Protein AF-A0A1L9UNS1-F1 (afdb_monomer_lite)

Secondary structure (DSSP, 8-state):
--HHHHHHHH-PPPS---S--PEEE--------SS-EEEE-S---TTEEEHHHHHHHHHHHHHHHT-B--S-HHHHHHHHHTTTTTGGGS-BTTTT-S---EEEEEEETTTEEEEEEEEEETTEEEEEEPPPEE-SSTTTS-HHHHHHHHHPPPTT-

Sequence (157 aa):
MDPAELEEALGRPSTNSFPGRITISRGNQAAVDNPFHLIDVTTARENSILYSEISALVEAMRGRANQREVDSRVEREKLYEDGGRGKEMYPYLFSDEEYFPVLVVSCVMPQHARLFTACMSQWKLVIRQSKLYSFEWRDEAPVDLFTRLFLSRPLGL

Structure (mmCIF, N/CA/C/O backbone):
data_AF-A0A1L9UNS1-F1
#
_entry.id   AF-A0A1L9UNS1-F1
#
loop_
_atom_site.group_PDB
_atom_site.id
_atom_site.type_symbol
_atom_site.label_atom_id
_atom_site.label_alt_id
_atom_site.label_comp_id
_atom_site.label_asym_id
_atom_site.label_entity_id
_atom_site.label_seq_id
_atom_site.pdbx_PDB_ins_code
_atom_site.Cartn_x
_atom_site.Cartn_y
_atom_site.Cartn_z
_atom_site.occupancy
_atom_site.B_iso_or_equiv
_atom_site.auth_seq_id
_atom_site.auth_comp_id
_atom_site.auth_asym_id
_atom_site.auth_atom_id
_atom_site.pdbx_PDB_model_num
ATOM 1 N N . MET A 1 1 ? -28.319 15.783 -16.756 1.00 46.91 1 MET A N 1
ATOM 2 C CA . MET A 1 1 ? -28.589 14.352 -16.560 1.00 46.91 1 MET A CA 1
ATOM 3 C C . MET A 1 1 ? -29.554 14.262 -15.403 1.00 46.91 1 MET A C 1
ATOM 5 O O . MET A 1 1 ? -29.241 14.781 -14.334 1.00 46.91 1 MET A O 1
ATOM 9 N N . ASP A 1 2 ? -30.758 13.786 -15.685 1.00 42.72 2 ASP A N 1
ATOM 10 C CA . ASP A 1 2 ? -31.864 13.734 -14.730 1.00 42.72 2 ASP A CA 1
ATOM 11 C C . ASP A 1 2 ? -31.576 12.641 -13.676 1.00 42.72 2 ASP A C 1
ATOM 13 O O . ASP A 1 2 ? -31.119 11.557 -14.049 1.00 42.72 2 ASP A O 1
ATOM 17 N N . PRO A 1 3 ? -31.798 12.881 -12.369 1.00 42.06 3 PRO A N 1
ATOM 18 C CA . PRO A 1 3 ? -31.710 11.846 -11.336 1.00 42.06 3 PRO A CA 1
ATOM 19 C C . PRO A 1 3 ? -32.480 10.554 -11.664 1.00 42.06 3 PRO A C 1
ATOM 21 O O . PRO A 1 3 ? -32.067 9.483 -11.223 1.00 42.06 3 PRO A O 1
ATOM 24 N N . ALA A 1 4 ? -33.554 10.637 -12.456 1.00 44.44 4 ALA A N 1
ATOM 25 C CA . ALA A 1 4 ? -34.330 9.481 -12.899 1.00 44.44 4 ALA A CA 1
ATOM 26 C C . ALA A 1 4 ? -33.599 8.618 -13.949 1.00 44.44 4 ALA A C 1
ATOM 28 O O . ALA A 1 4 ? -33.694 7.393 -13.906 1.00 44.44 4 ALA A O 1
ATOM 29 N N . GLU A 1 5 ? -32.804 9.226 -14.836 1.00 41.19 5 GLU A N 1
ATOM 30 C CA . GLU A 1 5 ? -31.998 8.500 -15.835 1.00 41.19 5 GLU A CA 1
ATOM 31 C C . GLU A 1 5 ? -30.836 7.733 -15.179 1.00 41.19 5 GLU A C 1
ATOM 33 O O . GLU A 1 5 ? -30.372 6.715 -15.695 1.00 41.19 5 GLU A O 1
ATOM 38 N N . LEU A 1 6 ? -30.378 8.198 -14.009 1.00 39.31 6 LEU A N 1
ATOM 39 C CA . LEU A 1 6 ? -29.318 7.547 -13.239 1.00 39.31 6 LEU A CA 1
ATOM 40 C C . LEU A 1 6 ? -29.800 6.251 -12.562 1.00 39.31 6 LEU A C 1
ATOM 42 O O . LEU A 1 6 ? -29.022 5.308 -12.431 1.00 39.31 6 LEU A O 1
ATOM 46 N N . GLU A 1 7 ? -31.072 6.185 -12.156 1.00 41.12 7 GLU A N 1
ATOM 47 C CA . GLU A 1 7 ? -31.671 4.978 -11.567 1.00 41.12 7 GLU A CA 1
ATOM 48 C C . GLU A 1 7 ? -31.965 3.895 -12.615 1.00 41.12 7 GLU A C 1
ATOM 50 O O . GLU A 1 7 ? -31.830 2.704 -12.326 1.00 41.12 7 GLU A O 1
ATOM 55 N N . GLU A 1 8 ? -32.304 4.283 -13.847 1.00 38.50 8 GLU A N 1
ATOM 56 C CA . GLU A 1 8 ? -32.560 3.341 -14.942 1.00 38.50 8 GLU A CA 1
ATOM 57 C C . GLU A 1 8 ? -31.267 2.680 -15.449 1.00 38.50 8 GLU A C 1
ATOM 59 O O . GLU A 1 8 ? -31.240 1.471 -15.689 1.00 38.50 8 GLU A O 1
ATOM 64 N N . ALA A 1 9 ? -30.160 3.432 -15.497 1.00 40.66 9 ALA A N 1
ATOM 65 C CA . ALA A 1 9 ? -28.839 2.904 -15.845 1.00 40.66 9 ALA A CA 1
ATOM 66 C C . ALA A 1 9 ? -28.278 1.917 -14.803 1.00 40.66 9 ALA A C 1
ATOM 68 O O . ALA A 1 9 ? -27.393 1.118 -15.120 1.00 40.66 9 ALA A O 1
ATOM 69 N N . LEU A 1 10 ? -28.774 1.967 -13.561 1.00 38.88 10 LEU A N 1
ATOM 70 C CA . LEU A 1 10 ? -28.231 1.191 -12.449 1.00 38.88 10 LEU A CA 1
ATOM 71 C C . LEU A 1 10 ? -28.904 -0.161 -12.216 1.00 38.88 10 LEU A C 1
ATOM 73 O O . LEU A 1 10 ? -28.322 -0.949 -11.479 1.00 38.88 10 LEU A O 1
ATOM 77 N N . GLY A 1 11 ? -30.028 -0.469 -12.878 1.00 34.72 11 GLY A N 1
ATOM 78 C CA . GLY A 1 11 ? -30.657 -1.796 -12.878 1.00 34.72 11 GLY A CA 1
ATOM 79 C C . GLY A 1 11 ? -31.098 -2.296 -11.490 1.00 34.72 11 GLY A C 1
ATOM 80 O O . GLY A 1 11 ? -30.345 -2.325 -10.520 1.00 34.72 11 GLY A O 1
ATOM 81 N N . ARG A 1 12 ? -32.347 -2.750 -11.349 1.00 35.56 12 ARG A N 1
ATOM 82 C CA . ARG A 1 12 ? -32.813 -3.280 -10.053 1.00 35.56 12 ARG A CA 1
ATOM 83 C C . ARG A 1 12 ? -31.940 -4.464 -9.598 1.00 35.56 12 ARG A C 1
ATOM 85 O O . ARG A 1 12 ? -31.750 -5.399 -10.379 1.00 35.56 12 ARG A O 1
ATOM 92 N N . PRO A 1 13 ? -31.442 -4.472 -8.347 1.00 33.16 13 PRO A N 1
ATOM 93 C CA . PRO A 1 13 ? -30.549 -5.521 -7.883 1.00 33.16 13 PRO A CA 1
ATOM 94 C C . PRO A 1 13 ? -31.298 -6.853 -7.774 1.00 33.16 13 PRO A C 1
ATOM 96 O O . PRO A 1 13 ? -32.285 -6.979 -7.048 1.00 33.16 13 PRO A O 1
ATOM 99 N N . SER A 1 14 ? -30.805 -7.858 -8.498 1.00 31.17 14 SER A N 1
ATOM 100 C CA . SER A 1 14 ? -31.226 -9.249 -8.353 1.00 31.17 14 SER A CA 1
ATOM 101 C C . SER A 1 14 ? -30.891 -9.747 -6.948 1.00 31.17 14 SER A C 1
ATOM 103 O O . SER A 1 14 ? -29.761 -9.587 -6.482 1.00 31.17 14 SER A O 1
ATOM 105 N N . THR A 1 15 ? -31.858 -10.386 -6.296 1.00 32.09 15 THR A N 1
ATOM 106 C CA . THR A 1 15 ? -31.725 -11.026 -4.986 1.00 32.09 15 THR A CA 1
ATOM 107 C C . THR A 1 15 ? -30.773 -12.217 -5.065 1.00 32.09 15 THR A C 1
ATOM 109 O O . THR A 1 15 ? -31.201 -13.351 -5.234 1.00 32.09 15 THR A O 1
ATOM 112 N N . ASN A 1 16 ? -29.476 -11.961 -4.945 1.00 28.08 16 ASN A N 1
ATOM 113 C CA . ASN A 1 16 ? -28.500 -12.951 -4.517 1.00 28.08 16 ASN A CA 1
ATOM 114 C C . ASN A 1 16 ? -27.599 -12.275 -3.487 1.00 28.08 16 ASN A C 1
ATOM 116 O O . ASN A 1 16 ? -27.024 -11.217 -3.734 1.00 28.08 16 ASN A O 1
ATOM 120 N N . SER A 1 17 ? -27.567 -12.856 -2.292 1.00 34.34 17 SER A N 1
ATOM 121 C CA . SER A 1 17 ? -26.911 -12.322 -1.105 1.00 34.34 17 SER A CA 1
ATOM 122 C C . SER A 1 17 ? -25.400 -12.181 -1.313 1.00 34.34 17 SER A C 1
ATOM 124 O O . SER A 1 17 ? -24.655 -13.151 -1.185 1.00 34.34 17 SER A O 1
ATOM 126 N N . PHE A 1 18 ? -24.943 -10.963 -1.588 1.00 33.19 18 PHE A N 1
ATOM 127 C CA . PHE A 1 18 ? -23.554 -10.556 -1.390 1.00 33.19 18 PHE A CA 1
ATOM 128 C C . PHE A 1 18 ? -23.473 -9.766 -0.077 1.00 33.19 18 PHE A C 1
ATOM 130 O O . PHE A 1 18 ? -24.337 -8.917 0.167 1.00 33.19 18 PHE A O 1
ATOM 137 N N . PRO A 1 19 ? -22.499 -10.033 0.808 1.00 36.47 19 PRO A N 1
ATOM 138 C CA . PRO A 1 19 ? -22.432 -9.331 2.075 1.00 36.47 19 PRO A CA 1
ATOM 139 C C . PRO A 1 19 ? -21.916 -7.906 1.844 1.00 36.47 19 PRO A C 1
ATOM 141 O O . PRO A 1 19 ? -20.838 -7.710 1.294 1.00 36.47 19 PRO A O 1
ATOM 144 N N . GLY A 1 20 ? -22.687 -6.925 2.316 1.00 33.88 20 GLY A N 1
ATOM 145 C CA . GLY A 1 20 ? -22.218 -5.569 2.606 1.00 33.88 20 GLY A CA 1
ATOM 146 C C . GLY A 1 20 ? -22.331 -4.561 1.461 1.00 33.88 20 GLY A C 1
ATOM 147 O O . GLY A 1 20 ? -21.555 -4.564 0.511 1.00 33.88 20 GLY A O 1
ATOM 148 N N . ARG A 1 21 ? -23.251 -3.602 1.606 1.00 38.16 21 ARG A N 1
ATOM 149 C CA . ARG A 1 21 ? -23.219 -2.335 0.863 1.00 38.16 21 ARG A CA 1
ATOM 150 C C . ARG A 1 21 ? -22.028 -1.518 1.377 1.00 38.16 21 ARG A C 1
ATOM 152 O O . ARG A 1 21 ? -22.086 -0.992 2.485 1.00 38.16 21 ARG A O 1
ATOM 159 N N . ILE A 1 22 ? -20.954 -1.429 0.595 1.00 44.03 22 ILE A N 1
ATOM 160 C CA . ILE A 1 22 ? -19.768 -0.640 0.951 1.00 44.03 22 ILE A CA 1
ATOM 161 C C . ILE A 1 22 ? -20.096 0.851 0.804 1.00 44.03 22 ILE A C 1
ATOM 163 O O . ILE A 1 22 ? -20.583 1.289 -0.237 1.00 44.03 22 ILE A O 1
ATOM 167 N N . THR A 1 23 ? -19.832 1.633 1.850 1.00 40.88 23 THR A N 1
ATOM 168 C CA . THR A 1 23 ? -19.989 3.097 1.835 1.00 40.88 23 THR A CA 1
ATOM 169 C C . THR A 1 23 ? -18.627 3.758 1.641 1.00 40.88 23 THR A C 1
ATOM 171 O O . THR A 1 23 ? -17.698 3.419 2.373 1.00 40.88 23 THR A O 1
ATOM 174 N N . ILE A 1 24 ? -18.525 4.694 0.687 1.00 50.81 24 ILE A N 1
ATOM 175 C CA . ILE A 1 24 ? -17.318 5.496 0.432 1.00 50.81 24 ILE A CA 1
ATOM 176 C C . ILE A 1 24 ? -17.446 6.845 1.147 1.00 50.81 24 ILE A C 1
ATOM 178 O O . ILE A 1 24 ? -18.388 7.592 0.885 1.00 50.81 24 ILE A O 1
ATOM 182 N N . SER A 1 25 ? -16.510 7.176 2.038 1.00 48.56 25 SER A N 1
ATOM 183 C CA . SER A 1 25 ? -16.480 8.456 2.767 1.00 48.56 25 SER A CA 1
ATOM 184 C C . SER A 1 25 ? -15.333 9.353 2.297 1.00 48.56 25 SER A C 1
ATOM 186 O O . SER A 1 25 ? -14.233 8.885 2.044 1.00 48.56 25 SER A O 1
ATOM 188 N N . ARG A 1 26 ? -15.558 10.664 2.174 1.00 39.56 26 ARG A N 1
ATOM 189 C CA . ARG A 1 26 ? -14.533 11.618 1.713 1.00 39.56 26 ARG A CA 1
ATOM 190 C C . ARG A 1 26 ? -13.502 11.878 2.827 1.00 39.56 26 ARG A C 1
ATOM 192 O O . ARG A 1 26 ? -13.903 12.278 3.914 1.00 39.56 26 ARG A O 1
ATOM 199 N N . GLY A 1 27 ? -12.213 11.673 2.546 1.00 47.97 27 GLY A N 1
ATOM 200 C CA . GLY A 1 27 ? -11.084 11.949 3.451 1.00 47.97 27 GLY A CA 1
ATOM 201 C C . GLY A 1 27 ? -10.033 12.849 2.787 1.00 47.97 27 GLY A C 1
ATOM 202 O O . GLY A 1 27 ? -10.042 12.997 1.563 1.00 47.97 27 GLY A O 1
ATOM 203 N N . ASN A 1 28 ? -9.156 13.469 3.582 1.00 42.59 28 ASN A N 1
ATOM 204 C CA . ASN A 1 28 ? -8.051 14.299 3.084 1.00 42.59 28 ASN A CA 1
ATOM 205 C C . ASN A 1 28 ? -6.875 13.416 2.625 1.00 42.59 28 ASN A C 1
ATOM 207 O O . ASN A 1 28 ? -6.542 12.430 3.274 1.00 42.59 28 ASN A O 1
ATOM 211 N N . GLN A 1 29 ? -6.257 13.767 1.494 1.00 39.78 29 GLN A N 1
ATOM 212 C CA . GLN A 1 29 ? -5.194 12.985 0.850 1.00 39.78 29 GLN A CA 1
ATOM 213 C C . GLN A 1 29 ? -3.920 12.944 1.720 1.00 39.78 29 GLN A C 1
ATOM 215 O O . GLN A 1 29 ? -3.455 13.992 2.167 1.00 39.78 29 GLN A O 1
ATOM 220 N N . ALA A 1 30 ? -3.331 11.761 1.915 1.00 42.34 30 ALA A N 1
ATOM 221 C CA . ALA A 1 30 ? -2.050 11.577 2.601 1.00 42.34 30 ALA A CA 1
ATOM 222 C C . ALA A 1 30 ? -0.984 10.973 1.671 1.00 42.34 30 ALA A C 1
ATOM 224 O O . ALA A 1 30 ? -1.317 10.345 0.665 1.00 42.34 30 ALA A O 1
ATOM 225 N N . ALA A 1 31 ? 0.288 11.208 2.007 1.00 35.03 31 ALA A N 1
ATOM 226 C CA . ALA A 1 31 ? 1.463 10.787 1.243 1.00 35.03 31 ALA A CA 1
ATOM 227 C C . ALA A 1 31 ? 1.663 9.258 1.258 1.00 35.03 31 ALA A C 1
ATOM 229 O O . ALA A 1 31 ? 1.346 8.601 2.249 1.00 35.03 31 ALA A O 1
ATOM 230 N N . VAL A 1 32 ? 2.191 8.711 0.157 1.00 40.94 32 VAL A N 1
ATOM 231 C CA . VAL A 1 32 ? 2.309 7.270 -0.120 1.00 40.94 32 VAL A CA 1
ATOM 232 C C . VAL A 1 32 ? 3.749 6.958 -0.537 1.00 40.94 32 VAL A C 1
ATOM 234 O O . VAL A 1 32 ? 4.149 7.361 -1.622 1.00 40.94 32 VAL A O 1
ATOM 237 N N . ASP A 1 33 ? 4.494 6.205 0.276 1.00 33.12 33 ASP A N 1
ATOM 238 C CA . ASP A 1 33 ? 5.853 5.736 -0.043 1.00 33.12 33 ASP A CA 1
ATOM 239 C C . ASP A 1 33 ? 5.981 4.238 0.271 1.00 33.12 33 ASP A C 1
ATOM 241 O O . ASP A 1 33 ? 6.063 3.888 1.440 1.00 33.12 33 ASP A O 1
ATOM 245 N N . ASN A 1 34 ? 6.019 3.396 -0.780 1.00 36.41 34 ASN A N 1
ATOM 246 C CA . ASN A 1 34 ? 6.394 1.962 -0.832 1.00 36.41 34 ASN A CA 1
ATOM 247 C C . ASN A 1 34 ? 5.748 0.986 0.188 1.00 36.41 34 ASN A C 1
ATOM 249 O O . ASN A 1 34 ? 5.539 1.316 1.341 1.00 36.41 34 ASN A O 1
ATOM 253 N N . PRO A 1 35 ? 5.580 -0.301 -0.176 1.00 51.19 35 PRO A N 1
ATOM 254 C CA . PRO A 1 35 ? 4.249 -0.954 -0.177 1.00 51.19 35 PRO A CA 1
ATOM 255 C C . PRO A 1 35 ? 3.116 -0.079 0.367 1.00 51.19 35 PRO A C 1
ATOM 257 O O . PRO A 1 35 ? 3.054 0.145 1.558 1.00 51.19 35 PRO A O 1
ATOM 260 N N . PHE A 1 36 ? 2.206 0.374 -0.500 1.00 58.88 36 PHE A N 1
ATOM 261 C CA . PHE A 1 36 ? 1.120 1.327 -0.217 1.00 58.88 36 PHE A CA 1
ATOM 262 C C . PHE A 1 36 ? 0.644 1.355 1.249 1.00 58.88 36 PHE A C 1
ATOM 264 O O . PHE A 1 36 ? -0.293 0.660 1.652 1.00 58.88 36 PHE A O 1
ATOM 271 N N . HIS A 1 37 ? 1.327 2.180 2.039 1.00 61.72 37 HIS A N 1
ATOM 272 C CA . HIS A 1 37 ? 0.978 2.508 3.405 1.00 61.72 37 HIS A CA 1
ATOM 273 C C . HIS A 1 37 ? 0.174 3.793 3.339 1.00 61.72 37 HIS A C 1
ATOM 275 O O . HIS A 1 37 ? 0.664 4.816 2.864 1.00 61.72 37 HIS A O 1
ATOM 281 N N . LEU A 1 38 ? -1.077 3.728 3.779 1.00 70.31 38 LEU A N 1
ATOM 282 C CA . LEU A 1 38 ? -1.922 4.905 3.886 1.00 70.31 38 LEU A CA 1
ATOM 283 C C . LEU A 1 38 ? -2.018 5.305 5.352 1.00 70.31 38 LEU A C 1
ATOM 285 O O . LEU A 1 38 ? -2.358 4.474 6.189 1.00 70.31 38 LEU A O 1
ATOM 289 N N . ILE A 1 39 ? -1.757 6.576 5.646 1.00 71.69 39 ILE A N 1
ATOM 290 C CA . ILE A 1 39 ? -1.990 7.165 6.965 1.00 71.69 39 ILE A CA 1
ATOM 291 C C . ILE A 1 39 ? -3.087 8.217 6.819 1.00 71.69 39 ILE A C 1
ATOM 293 O O . ILE A 1 39 ? -2.841 9.262 6.232 1.00 71.69 39 ILE A O 1
ATOM 297 N N . ASP A 1 40 ? -4.289 7.970 7.337 1.00 71.81 40 ASP A N 1
ATOM 298 C CA . ASP A 1 40 ? -5.404 8.927 7.281 1.00 71.81 40 ASP A CA 1
ATOM 299 C C . ASP A 1 40 ? -5.796 9.410 8.687 1.00 71.81 40 ASP A C 1
ATOM 301 O O . ASP A 1 40 ? -5.851 8.650 9.655 1.00 71.81 40 ASP A O 1
ATOM 305 N N . VAL A 1 41 ? -6.106 10.699 8.807 1.00 72.75 41 VAL A N 1
ATOM 306 C CA . VAL A 1 41 ? -6.618 11.308 10.043 1.00 72.75 41 VAL A CA 1
ATOM 307 C C . VAL A 1 41 ? -8.128 11.126 10.228 1.00 72.75 41 VAL A C 1
ATOM 309 O O . VAL A 1 41 ? -8.686 11.509 11.256 1.00 72.75 41 VAL A O 1
ATOM 312 N N . THR A 1 42 ? -8.800 10.533 9.245 1.00 75.88 42 THR A N 1
ATOM 313 C CA . THR A 1 42 ? -10.237 10.265 9.254 1.00 75.88 42 THR A CA 1
ATOM 314 C C . THR A 1 42 ? -10.563 9.017 10.076 1.00 75.88 42 THR A C 1
ATOM 316 O O . THR A 1 42 ? -9.895 7.991 9.975 1.00 75.88 42 THR A O 1
ATOM 319 N N . THR A 1 43 ? -11.637 9.070 10.866 1.00 81.12 43 THR A N 1
ATOM 320 C CA . THR A 1 43 ? -12.133 7.904 11.610 1.00 81.12 43 THR A CA 1
ATOM 321 C C . THR A 1 43 ? -12.700 6.854 10.655 1.00 81.12 43 THR A C 1
ATOM 323 O O . THR A 1 43 ? -13.744 7.071 10.032 1.00 81.12 43 THR A O 1
ATOM 326 N N . ALA A 1 44 ? -12.047 5.697 10.566 1.00 83.25 44 ALA A N 1
ATOM 327 C CA . ALA A 1 44 ? -12.577 4.557 9.827 1.00 83.25 44 ALA A CA 1
ATOM 328 C C . ALA A 1 44 ? -13.699 3.850 10.598 1.00 83.25 44 ALA A C 1
ATOM 330 O O . ALA A 1 44 ? -13.760 3.876 11.828 1.00 83.25 44 ALA A O 1
ATOM 331 N N . ARG A 1 45 ? -14.589 3.188 9.855 1.00 85.31 45 ARG A N 1
ATOM 332 C CA . ARG A 1 45 ? -15.657 2.350 10.408 1.00 85.31 45 ARG A CA 1
ATOM 333 C C . ARG A 1 45 ? -15.652 0.987 9.741 1.00 85.31 45 ARG A C 1
ATOM 335 O O . ARG A 1 45 ? -15.344 0.867 8.551 1.00 85.31 45 ARG A O 1
ATOM 342 N N . GLU A 1 46 ? -16.056 -0.022 10.501 1.00 86.19 46 GLU A N 1
ATOM 343 C CA . GLU A 1 46 ? -16.259 -1.364 9.968 1.00 86.19 46 GLU A CA 1
ATOM 344 C C . GLU A 1 46 ? -17.267 -1.341 8.805 1.00 86.19 46 GLU A C 1
ATOM 346 O O . GLU A 1 46 ? -18.201 -0.535 8.800 1.00 86.19 46 GLU A O 1
ATOM 351 N N . ASN A 1 47 ? -17.067 -2.206 7.808 1.00 83.81 47 ASN A N 1
ATOM 352 C CA . ASN A 1 47 ? -17.894 -2.282 6.590 1.00 83.81 47 ASN A CA 1
ATOM 353 C C . ASN A 1 47 ? -17.992 -0.982 5.750 1.00 83.81 47 ASN A C 1
ATOM 355 O O . ASN A 1 47 ? -18.912 -0.821 4.946 1.00 83.81 47 ASN A O 1
ATOM 359 N N . SER A 1 48 ? -17.056 -0.047 5.910 1.00 87.38 48 SER A N 1
ATOM 360 C CA . SER A 1 48 ? -16.935 1.155 5.072 1.00 87.38 48 SER A CA 1
ATOM 361 C C . SER A 1 48 ? -15.524 1.278 4.519 1.00 87.38 48 SER A C 1
ATOM 363 O O . SER A 1 48 ? -14.591 0.818 5.167 1.00 87.38 48 SER A O 1
ATOM 365 N N . ILE A 1 49 ? -15.346 1.920 3.367 1.00 88.75 49 ILE A N 1
ATOM 366 C CA . ILE A 1 49 ? -14.026 2.199 2.789 1.00 88.75 49 ILE A CA 1
ATOM 367 C C . ILE A 1 49 ? -13.873 3.715 2.681 1.00 88.75 49 ILE A C 1
ATOM 369 O O . ILE A 1 49 ? -14.752 4.399 2.165 1.00 88.75 49 ILE A O 1
ATOM 373 N N . LEU A 1 50 ? -12.772 4.262 3.182 1.00 88.75 50 LEU A N 1
ATOM 374 C CA . LEU A 1 50 ? -12.458 5.675 3.025 1.00 88.75 50 LEU A CA 1
ATOM 375 C C . LEU A 1 50 ? -12.086 5.961 1.564 1.00 88.75 50 LEU A C 1
ATOM 377 O O . LEU A 1 50 ? -11.517 5.124 0.865 1.00 88.75 50 LEU A O 1
ATOM 381 N N . TYR A 1 51 ? -12.359 7.174 1.097 1.00 85.44 51 TYR A N 1
ATOM 382 C CA . TYR A 1 51 ? -11.973 7.627 -0.239 1.00 85.44 51 TYR A CA 1
ATOM 383 C C . TYR A 1 51 ? -10.456 7.527 -0.445 1.00 85.44 51 TYR A C 1
ATOM 385 O O . TYR A 1 51 ? -9.990 7.109 -1.500 1.00 85.44 51 TYR A O 1
ATOM 393 N N . SER A 1 52 ? -9.687 7.871 0.583 1.00 83.69 52 SER A N 1
ATOM 394 C CA . SER A 1 52 ? -8.233 7.734 0.615 1.00 83.69 52 SER A CA 1
ATOM 395 C C . SER A 1 52 ? -7.786 6.277 0.437 1.00 83.69 52 SER A C 1
ATOM 397 O O . SER A 1 52 ? -6.869 6.013 -0.334 1.00 83.69 52 SER A O 1
ATOM 399 N N . GLU A 1 53 ? -8.475 5.322 1.067 1.00 88.25 53 GLU A N 1
ATOM 400 C CA . GLU A 1 53 ? -8.184 3.885 0.958 1.00 88.25 53 GLU A CA 1
ATOM 401 C C . GLU A 1 53 ? -8.501 3.336 -0.430 1.00 88.25 53 GLU A C 1
ATOM 403 O O . GLU A 1 53 ? -7.669 2.644 -1.017 1.00 88.25 53 GLU A O 1
ATOM 408 N N . ILE A 1 54 ? -9.668 3.669 -0.994 1.00 89.81 54 ILE A N 1
ATOM 409 C CA . ILE A 1 54 ? -9.999 3.248 -2.362 1.00 89.81 54 ILE A CA 1
ATOM 410 C C . ILE A 1 54 ? -9.086 3.925 -3.389 1.00 89.81 54 ILE A C 1
ATOM 412 O O . ILE A 1 54 ? -8.658 3.275 -4.339 1.00 89.81 54 ILE A O 1
ATOM 416 N N . SER A 1 55 ? -8.724 5.194 -3.183 1.00 88.75 55 SER A N 1
ATOM 417 C CA . SER A 1 55 ? -7.777 5.908 -4.041 1.00 88.75 55 SER A CA 1
ATOM 418 C C . SER A 1 55 ? -6.400 5.249 -4.004 1.00 88.75 55 SER A C 1
ATOM 420 O O . SER A 1 55 ? 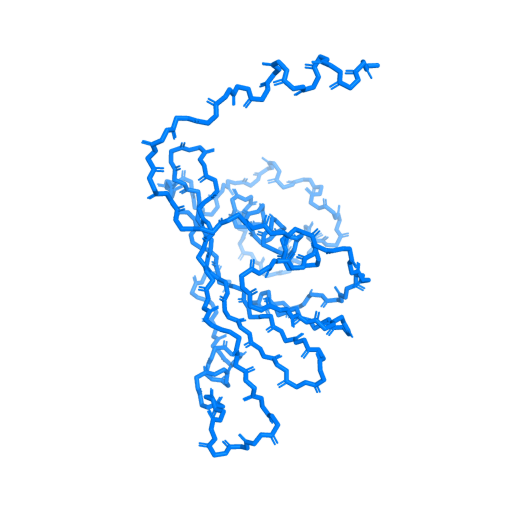-5.818 5.018 -5.061 1.00 88.75 55 SER A O 1
ATOM 422 N N . ALA A 1 56 ? -5.898 4.900 -2.816 1.00 87.69 56 ALA A N 1
ATOM 423 C CA . ALA A 1 56 ? -4.625 4.201 -2.664 1.00 87.69 56 ALA A CA 1
ATOM 424 C C . ALA A 1 56 ? -4.653 2.823 -3.342 1.00 87.69 56 ALA A C 1
ATOM 426 O O . ALA A 1 56 ? -3.705 2.467 -4.038 1.00 87.69 56 ALA A O 1
ATOM 427 N N . LEU A 1 57 ? -5.753 2.073 -3.209 1.00 89.31 57 LEU A N 1
ATOM 428 C CA . LEU A 1 57 ? -5.931 0.791 -3.897 1.00 89.31 57 LEU A CA 1
ATOM 429 C C . LEU A 1 57 ? -5.919 0.943 -5.421 1.00 89.31 57 LEU A C 1
ATOM 431 O O . LEU A 1 57 ? -5.252 0.170 -6.103 1.00 89.31 57 LEU A O 1
ATOM 435 N N . VAL A 1 58 ? -6.634 1.928 -5.966 1.00 88.44 58 VAL A N 1
ATOM 436 C CA . VAL A 1 58 ? -6.691 2.158 -7.418 1.00 88.44 58 VAL A CA 1
ATOM 437 C C . VAL A 1 58 ? -5.325 2.571 -7.965 1.00 88.44 58 VAL A C 1
ATOM 439 O O . VAL A 1 58 ? -4.902 2.029 -8.986 1.00 88.44 58 VAL A O 1
ATOM 442 N N . GLU A 1 59 ? -4.605 3.464 -7.283 1.00 87.31 59 GLU A N 1
ATOM 443 C CA . GLU A 1 59 ? -3.245 3.841 -7.685 1.00 87.31 59 GLU A CA 1
ATOM 444 C C . GLU A 1 59 ? -2.275 2.657 -7.588 1.00 87.31 59 GLU A C 1
ATOM 446 O O . GLU A 1 59 ? -1.473 2.448 -8.499 1.00 87.31 59 GLU A O 1
ATOM 451 N N . ALA A 1 60 ? -2.403 1.809 -6.562 1.00 85.88 60 ALA A N 1
ATOM 452 C CA . ALA A 1 60 ? -1.614 0.586 -6.435 1.00 85.88 60 ALA A CA 1
ATOM 453 C C . ALA A 1 60 ? -1.847 -0.388 -7.590 1.00 85.88 60 ALA A C 1
ATOM 455 O O . ALA A 1 60 ? -0.896 -0.861 -8.218 1.00 85.88 60 ALA A O 1
ATOM 456 N N . MET A 1 61 ? -3.115 -0.651 -7.905 1.00 86.81 61 MET A N 1
ATOM 457 C CA . MET A 1 61 ? -3.507 -1.504 -9.025 1.00 86.81 61 MET A CA 1
ATOM 458 C C . MET A 1 61 ? -2.987 -0.948 -10.349 1.00 86.81 61 MET A C 1
ATOM 460 O O . MET A 1 61 ? -2.427 -1.685 -11.160 1.00 86.81 61 MET A O 1
ATOM 464 N N . ARG A 1 62 ? -3.133 0.365 -10.561 1.00 85.25 62 ARG A N 1
ATOM 465 C CA . ARG A 1 62 ? -2.656 1.045 -11.766 1.00 85.25 62 ARG A CA 1
ATOM 466 C C . ARG A 1 62 ? -1.138 0.974 -11.884 1.00 85.25 62 ARG A C 1
ATOM 468 O O . ARG A 1 62 ? -0.648 0.714 -12.981 1.00 85.25 62 ARG A O 1
ATOM 475 N N . GLY A 1 63 ? -0.412 1.192 -10.789 1.00 82.62 63 GLY A N 1
ATOM 476 C CA . GLY A 1 63 ? 1.043 1.093 -10.733 1.00 82.62 63 GLY A CA 1
ATOM 477 C C . GLY A 1 63 ? 1.524 -0.309 -11.089 1.00 82.62 63 GLY A C 1
ATOM 478 O O . GLY A 1 63 ? 2.336 -0.454 -11.998 1.00 82.62 63 GLY A O 1
ATOM 479 N N . ARG A 1 64 ? 0.950 -1.341 -10.457 1.00 83.44 64 ARG A N 1
ATOM 480 C CA . ARG A 1 64 ? 1.298 -2.744 -10.720 1.00 83.44 64 ARG A CA 1
ATOM 481 C C . ARG A 1 64 ? 1.010 -3.151 -12.166 1.00 83.44 64 ARG A C 1
ATOM 483 O O . ARG A 1 64 ? 1.898 -3.672 -12.831 1.00 83.44 64 ARG A O 1
ATOM 490 N N . ALA A 1 65 ? -0.184 -2.847 -12.676 1.00 84.00 65 ALA A N 1
ATOM 491 C CA . ALA A 1 65 ? -0.566 -3.172 -14.052 1.00 84.00 65 ALA A CA 1
ATOM 492 C C . ALA A 1 65 ? 0.270 -2.426 -15.108 1.00 84.00 65 ALA A C 1
ATOM 494 O O . ALA A 1 65 ? 0.363 -2.865 -16.250 1.00 84.00 65 ALA A O 1
ATOM 495 N N . ASN A 1 66 ? 0.866 -1.282 -14.752 1.00 83.56 66 ASN A N 1
ATOM 496 C CA . ASN A 1 66 ? 1.698 -0.489 -15.658 1.00 83.56 66 ASN A CA 1
ATOM 497 C C . ASN A 1 66 ? 3.198 -0.574 -15.362 1.00 83.56 66 ASN A C 1
ATOM 499 O O . ASN A 1 66 ? 3.962 0.231 -15.906 1.00 83.56 66 ASN A O 1
ATOM 503 N N . GLN A 1 67 ? 3.620 -1.510 -14.513 1.00 86.06 67 GLN A N 1
ATOM 504 C CA . GLN A 1 67 ? 5.016 -1.651 -14.135 1.00 86.06 67 GLN A CA 1
ATOM 505 C C . GLN A 1 67 ? 5.850 -2.059 -15.354 1.00 86.06 67 GLN A C 1
ATOM 507 O O . GLN A 1 67 ? 5.515 -3.006 -16.067 1.00 86.06 67 GLN A O 1
ATOM 512 N N . ARG A 1 68 ? 6.922 -1.307 -15.613 1.00 88.12 68 ARG A N 1
ATOM 513 C CA . ARG A 1 68 ? 7.815 -1.516 -16.756 1.00 88.12 68 ARG A CA 1
ATOM 514 C C . ARG A 1 68 ? 9.036 -2.326 -16.356 1.00 88.12 68 ARG A C 1
ATOM 516 O O . ARG A 1 68 ? 9.524 -2.188 -15.234 1.00 88.12 68 ARG A O 1
ATOM 523 N N . GLU A 1 69 ? 9.511 -3.148 -17.279 1.00 90.38 69 GLU A N 1
ATOM 524 C CA . GLU A 1 69 ? 10.804 -3.813 -17.168 1.00 90.38 69 GLU A CA 1
ATOM 525 C C . GLU A 1 69 ? 11.891 -2.805 -17.541 1.00 90.38 69 GLU A C 1
ATOM 527 O O . GLU A 1 69 ? 11.916 -2.292 -18.657 1.00 90.38 69 GLU A O 1
ATOM 532 N N . VAL A 1 70 ? 12.727 -2.448 -16.570 1.00 88.25 70 VAL A N 1
ATOM 533 C CA . VAL A 1 70 ? 13.747 -1.406 -16.704 1.00 88.25 70 VAL A CA 1
ATOM 534 C C . VAL A 1 70 ? 15.033 -1.931 -16.080 1.00 88.25 70 VAL A C 1
ATOM 536 O O . VAL A 1 70 ? 15.005 -2.435 -14.954 1.00 88.25 70 VAL A O 1
ATOM 539 N N . ASP A 1 71 ? 16.151 -1.779 -16.787 1.00 85.75 71 ASP A N 1
ATOM 540 C CA . ASP A 1 71 ? 17.425 -2.431 -16.458 1.00 85.75 71 ASP A CA 1
ATOM 541 C C . ASP A 1 71 ? 18.076 -1.889 -15.179 1.00 85.75 71 ASP A C 1
ATOM 543 O O . ASP A 1 71 ? 18.930 -2.537 -14.570 1.00 85.75 71 ASP A O 1
ATOM 547 N N . SER A 1 72 ? 17.681 -0.690 -14.740 1.00 87.00 72 SER A N 1
ATOM 548 C CA . SER A 1 72 ? 18.239 -0.072 -13.543 1.00 87.00 72 SER A CA 1
ATOM 549 C C . SER A 1 72 ? 17.202 0.636 -12.679 1.00 87.00 72 SER A C 1
ATOM 551 O O . SER A 1 72 ? 16.171 1.139 -13.130 1.00 87.00 72 SER A O 1
ATOM 553 N N . ARG A 1 73 ? 17.527 0.732 -11.388 1.00 82.31 73 ARG A N 1
ATOM 554 C CA . ARG A 1 73 ? 16.762 1.528 -10.426 1.00 82.31 73 ARG A CA 1
ATOM 555 C C . ARG A 1 73 ? 16.735 3.015 -10.799 1.00 82.31 73 ARG A C 1
ATOM 557 O O . ARG A 1 73 ? 15.694 3.640 -10.651 1.00 82.31 73 ARG A O 1
ATOM 564 N N . VAL A 1 74 ? 17.845 3.553 -11.308 1.00 87.50 74 VAL A N 1
ATOM 565 C CA . VAL A 1 74 ? 17.975 4.973 -11.682 1.00 87.50 74 VAL A CA 1
ATOM 566 C C . VAL A 1 74 ? 17.026 5.332 -12.823 1.00 87.50 74 VAL A C 1
ATOM 568 O O . VAL A 1 74 ? 16.329 6.338 -12.755 1.00 87.50 74 VAL A O 1
ATOM 571 N N . GLU A 1 75 ? 16.948 4.498 -13.860 1.00 86.06 75 GLU A N 1
ATOM 572 C CA . GLU A 1 75 ? 16.000 4.714 -14.958 1.00 86.06 75 GLU A CA 1
ATOM 573 C C . GLU A 1 75 ? 14.547 4.632 -14.485 1.00 86.06 75 GLU A C 1
ATOM 575 O O . GLU A 1 75 ? 13.704 5.420 -14.910 1.00 86.06 75 GLU A O 1
ATOM 580 N N . ARG A 1 76 ? 14.255 3.716 -13.559 1.00 84.00 76 ARG A N 1
ATOM 581 C CA . ARG A 1 76 ? 12.924 3.583 -12.968 1.00 84.00 76 ARG A CA 1
ATOM 582 C C . ARG A 1 76 ? 12.526 4.808 -12.143 1.00 84.00 76 ARG A C 1
ATOM 584 O O . ARG A 1 76 ? 11.398 5.276 -12.268 1.00 84.00 76 ARG A O 1
ATOM 591 N N . GLU A 1 77 ? 13.438 5.320 -11.317 1.00 84.31 77 GLU A N 1
ATOM 592 C CA . GLU A 1 77 ? 13.240 6.552 -10.541 1.00 84.31 77 GLU A CA 1
ATOM 593 C C . GLU A 1 77 ? 13.024 7.745 -11.478 1.00 84.31 77 GLU A C 1
ATOM 595 O O . GLU A 1 77 ? 12.060 8.486 -11.308 1.00 84.31 77 GLU A O 1
ATOM 600 N N . LYS A 1 78 ? 13.810 7.852 -12.553 1.00 87.56 78 LYS A N 1
ATOM 601 C CA . LYS A 1 78 ? 13.630 8.891 -13.571 1.00 87.56 78 LYS A CA 1
ATOM 602 C C . LYS A 1 78 ? 12.261 8.819 -14.257 1.00 87.56 78 LYS A C 1
ATOM 604 O O . LYS A 1 78 ? 11.597 9.838 -14.408 1.00 87.56 78 LYS A O 1
ATOM 609 N N . LEU A 1 79 ? 11.799 7.621 -14.630 1.00 84.06 79 LEU A N 1
ATOM 610 C CA . LEU A 1 79 ? 10.449 7.440 -15.178 1.00 84.06 79 LEU A CA 1
ATOM 611 C C . LEU A 1 79 ? 9.369 7.880 -14.185 1.00 84.06 79 LEU A C 1
ATOM 613 O O . LEU A 1 79 ? 8.342 8.401 -14.611 1.00 84.06 79 LEU A O 1
ATOM 617 N N . TYR A 1 80 ? 9.572 7.675 -12.883 1.00 79.69 80 TYR A N 1
ATOM 618 C CA . TYR A 1 80 ? 8.640 8.137 -11.857 1.00 79.69 80 TYR A CA 1
ATOM 619 C C . TYR A 1 80 ? 8.633 9.669 -11.740 1.00 79.69 80 TYR A C 1
ATOM 621 O O . TYR A 1 80 ? 7.563 10.277 -11.789 1.00 79.69 80 TYR A O 1
ATOM 629 N N . GLU A 1 81 ? 9.811 10.294 -11.661 1.00 84.19 81 GLU A N 1
ATOM 630 C CA . GLU A 1 81 ? 9.982 11.753 -11.578 1.00 84.19 81 GLU A CA 1
ATOM 631 C C . GLU A 1 81 ? 9.416 12.482 -12.807 1.00 84.19 81 GLU A C 1
ATOM 633 O O . GLU A 1 81 ? 8.748 13.507 -12.672 1.00 84.19 81 GLU A O 1
ATOM 638 N N . ASP A 1 82 ? 9.589 11.909 -14.000 1.00 86.31 82 ASP A N 1
ATOM 639 C CA . ASP A 1 82 ? 9.084 12.457 -15.264 1.00 86.31 82 ASP A CA 1
ATOM 640 C C . ASP A 1 82 ? 7.576 12.190 -15.488 1.00 86.31 82 ASP A C 1
ATOM 642 O O . ASP A 1 82 ? 7.044 12.401 -16.586 1.00 86.31 82 ASP A O 1
ATOM 646 N N . GLY A 1 83 ? 6.859 11.689 -14.474 1.00 80.81 83 GLY A N 1
ATOM 647 C CA . GLY A 1 83 ? 5.427 11.381 -14.559 1.00 80.81 83 GLY A CA 1
ATOM 648 C C . GLY A 1 83 ? 5.102 10.230 -15.520 1.00 80.81 83 GLY A C 1
ATOM 649 O O . GLY A 1 83 ? 3.991 10.134 -16.047 1.00 80.81 83 GLY A O 1
ATOM 650 N N . GLY A 1 84 ? 6.072 9.356 -15.780 1.00 81.31 84 GLY A N 1
ATOM 651 C CA . GLY A 1 84 ? 5.956 8.203 -16.666 1.00 81.31 84 GLY A CA 1
ATOM 652 C C . GLY A 1 84 ? 6.165 8.513 -18.146 1.00 81.31 84 GLY A C 1
ATOM 653 O O . GLY A 1 84 ? 5.781 7.689 -18.977 1.00 81.31 84 GLY A O 1
ATOM 654 N N . ARG A 1 85 ? 6.726 9.673 -18.506 1.00 86.75 85 ARG A N 1
ATOM 655 C CA . ARG A 1 85 ? 7.053 10.002 -19.902 1.00 86.75 85 ARG A CA 1
ATOM 656 C C . ARG A 1 85 ? 8.099 9.021 -20.454 1.00 86.75 85 ARG A C 1
ATOM 658 O O . ARG A 1 85 ? 9.113 8.792 -19.809 1.00 86.75 85 ARG A O 1
ATOM 665 N N . GLY A 1 86 ? 7.872 8.459 -21.644 1.00 85.44 86 GLY A N 1
ATOM 666 C CA . GLY A 1 86 ? 8.811 7.525 -22.280 1.00 85.44 86 GLY A CA 1
ATOM 667 C C . GLY A 1 86 ? 8.672 6.073 -21.817 1.00 85.44 86 GLY A C 1
ATOM 668 O O . GLY A 1 86 ? 9.359 5.196 -22.338 1.00 85.44 86 GLY A O 1
ATOM 669 N N . LYS A 1 87 ? 7.768 5.781 -20.871 1.00 87.44 87 LYS A N 1
ATOM 670 C CA . LYS A 1 87 ? 7.559 4.421 -20.344 1.00 87.44 87 LYS A CA 1
ATOM 671 C C . LYS A 1 87 ? 7.075 3.431 -21.409 1.00 87.44 87 LYS A C 1
ATOM 673 O O . LYS A 1 87 ? 7.234 2.230 -21.240 1.00 87.44 87 LYS A O 1
ATOM 678 N N . GLU A 1 88 ? 6.455 3.926 -22.477 1.00 88.69 88 GLU A N 1
ATOM 679 C CA . GLU A 1 88 ? 5.987 3.155 -23.631 1.00 88.69 88 GLU A CA 1
ATOM 680 C C . GLU A 1 88 ? 7.117 2.485 -24.421 1.00 88.69 88 GLU A C 1
ATOM 682 O O . GLU A 1 88 ? 6.851 1.528 -25.142 1.00 88.69 88 GLU A O 1
ATOM 687 N N . MET A 1 89 ? 8.361 2.946 -24.253 1.00 90.12 89 MET A N 1
ATOM 688 C CA . MET A 1 89 ? 9.541 2.332 -24.868 1.00 90.12 89 MET A CA 1
ATOM 689 C C . MET A 1 89 ? 9.958 1.026 -24.182 1.00 90.12 89 MET A C 1
ATOM 691 O O . MET A 1 89 ? 10.741 0.265 -24.744 1.00 90.12 89 MET A O 1
ATOM 695 N N . TYR A 1 90 ? 9.438 0.766 -22.981 1.00 90.50 90 TYR A N 1
ATOM 696 C CA . TYR A 1 90 ? 9.791 -0.391 -22.171 1.00 90.50 90 TYR A CA 1
ATOM 697 C C . TYR A 1 90 ? 8.659 -1.427 -22.176 1.00 90.50 90 TYR A C 1
ATOM 699 O O . TYR A 1 90 ? 7.475 -1.060 -22.066 1.00 90.50 90 TYR A O 1
ATOM 707 N N . PRO A 1 91 ? 8.986 -2.729 -22.252 1.00 92.75 91 PRO A N 1
ATOM 708 C CA . PRO A 1 91 ? 7.990 -3.773 -22.080 1.00 92.75 91 PRO A CA 1
ATOM 709 C C . PRO A 1 91 ? 7.408 -3.744 -20.659 1.00 92.75 91 PRO A C 1
ATOM 711 O O . PRO A 1 91 ? 7.925 -3.099 -19.740 1.00 92.75 91 PRO A O 1
ATOM 714 N N . TYR A 1 92 ? 6.265 -4.402 -20.483 1.00 89.94 92 TYR A N 1
ATOM 715 C CA . TYR A 1 92 ? 5.689 -4.593 -19.156 1.00 89.94 92 TYR A CA 1
ATOM 716 C C . TYR A 1 92 ? 6.498 -5.639 -18.393 1.00 89.94 92 TYR A C 1
ATOM 718 O O . TYR A 1 92 ? 6.784 -6.697 -18.941 1.00 89.94 92 TYR A O 1
ATOM 726 N N . LEU A 1 93 ? 6.795 -5.373 -17.118 1.00 88.25 93 LEU A N 1
ATOM 727 C CA . LEU A 1 93 ? 7.525 -6.314 -16.259 1.00 88.25 93 LEU A CA 1
ATOM 728 C C . LEU A 1 93 ? 6.750 -7.620 -16.038 1.00 88.25 93 LEU A C 1
ATOM 730 O O . LEU A 1 93 ? 7.338 -8.675 -15.834 1.00 88.25 93 LEU A O 1
ATOM 734 N N . PHE A 1 94 ? 5.422 -7.536 -16.074 1.00 86.25 94 PHE A N 1
ATOM 735 C CA . PHE A 1 94 ? 4.516 -8.659 -15.864 1.00 86.25 94 PHE A CA 1
ATOM 736 C C . PHE A 1 94 ? 3.553 -8.781 -17.053 1.00 86.25 94 PHE A C 1
ATOM 738 O O . PHE A 1 94 ? 2.345 -8.627 -16.895 1.00 86.25 94 PHE A O 1
ATOM 745 N N . SER A 1 95 ? 4.085 -8.991 -18.263 1.00 86.62 95 SER A N 1
ATOM 746 C CA . SER A 1 95 ? 3.283 -9.043 -19.501 1.00 86.62 95 SER A CA 1
ATOM 747 C C . SER A 1 95 ? 2.229 -10.151 -19.512 1.00 86.62 95 SER A C 1
ATOM 749 O O . SER A 1 95 ? 1.175 -9.979 -20.119 1.00 86.62 95 SER A O 1
ATOM 751 N N . ASP A 1 96 ? 2.516 -11.257 -18.826 1.00 86.81 96 ASP A N 1
ATOM 752 C CA . ASP A 1 96 ? 1.692 -12.470 -18.834 1.00 86.81 96 ASP A CA 1
ATOM 753 C C . ASP A 1 96 ? 0.847 -12.609 -17.554 1.00 86.81 96 ASP A C 1
ATOM 755 O O . ASP A 1 96 ? 0.131 -13.594 -17.368 1.00 86.81 96 ASP A O 1
ATOM 759 N N . GLU A 1 97 ? 0.946 -11.650 -16.627 1.00 83.31 97 GLU A N 1
ATOM 760 C CA . GLU A 1 97 ? 0.201 -11.688 -15.370 1.00 83.31 97 GLU A CA 1
ATOM 761 C C . GLU A 1 97 ? -1.262 -11.299 -15.637 1.00 83.31 97 GLU A C 1
ATOM 763 O O . GLU A 1 97 ? -1.579 -10.171 -15.993 1.00 83.31 97 GLU A O 1
ATOM 768 N N . GLU A 1 98 ? -2.184 -12.247 -15.478 1.00 78.81 98 GLU A N 1
ATOM 769 C CA . GLU A 1 98 ? -3.626 -11.974 -15.608 1.00 78.81 98 GLU A CA 1
ATOM 770 C C . GLU A 1 98 ? -4.242 -11.447 -14.300 1.00 78.81 98 GLU A C 1
ATOM 772 O O . GLU A 1 98 ? -5.282 -10.781 -14.306 1.00 78.81 98 GLU A O 1
ATOM 777 N N . TYR A 1 99 ? -3.599 -11.743 -13.166 1.00 80.44 99 TYR A N 1
ATOM 778 C CA . TYR A 1 99 ? -4.071 -11.415 -11.824 1.00 80.44 99 TYR A CA 1
ATOM 779 C C . TYR A 1 99 ? -3.012 -10.613 -11.080 1.00 80.44 99 TYR A C 1
ATOM 781 O O . TYR A 1 99 ? -1.982 -11.151 -10.697 1.00 80.44 99 TYR A O 1
ATOM 789 N N . PHE A 1 100 ? -3.312 -9.345 -10.810 1.00 78.69 100 PHE A N 1
ATOM 790 C CA . PHE A 1 100 ? -2.413 -8.426 -10.113 1.00 78.69 100 PHE A CA 1
ATOM 791 C C . PHE A 1 100 ? -2.889 -8.214 -8.672 1.00 78.69 100 PHE A C 1
ATOM 793 O O . PHE A 1 100 ? -3.706 -7.318 -8.438 1.00 78.69 100 PHE A O 1
ATOM 800 N N . PRO A 1 101 ? -2.476 -9.040 -7.695 1.00 85.12 101 PRO A N 1
ATOM 801 C CA . PRO A 1 101 ? -2.831 -8.795 -6.310 1.00 85.12 101 PRO A CA 1
ATOM 802 C C . PRO A 1 101 ? -2.033 -7.607 -5.762 1.00 85.12 101 PRO A C 1
ATOM 804 O O . PRO A 1 101 ? -0.807 -7.568 -5.845 1.00 85.12 101 PRO A O 1
ATOM 807 N N . VAL A 1 102 ? -2.728 -6.664 -5.137 1.00 87.25 102 VAL A N 1
ATOM 808 C CA . VAL A 1 102 ? -2.123 -5.607 -4.323 1.00 87.25 102 VAL A CA 1
ATOM 809 C C . VAL A 1 102 ? -2.563 -5.757 -2.876 1.00 87.25 102 VAL A C 1
ATOM 811 O O . VAL A 1 102 ? -3.694 -6.156 -2.592 1.00 87.25 102 VAL A O 1
ATOM 814 N N . LEU A 1 103 ? -1.656 -5.426 -1.961 1.00 88.62 103 LEU A N 1
ATOM 815 C CA . LEU A 1 103 ? -1.906 -5.353 -0.528 1.00 88.62 103 LEU A CA 1
ATOM 816 C C . LEU A 1 103 ? -1.673 -3.910 -0.078 1.00 88.62 103 LEU A C 1
ATOM 818 O O . LEU A 1 103 ? -0.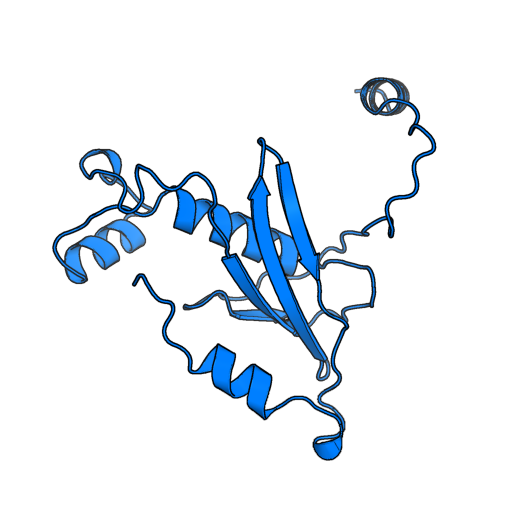605 -3.354 -0.323 1.00 88.62 103 LEU A O 1
ATOM 822 N N . VAL A 1 104 ? -2.666 -3.327 0.586 1.00 87.69 104 VAL A N 1
ATOM 823 C CA . VAL A 1 104 ? -2.591 -1.992 1.188 1.00 87.69 104 VAL A CA 1
ATOM 824 C C . VAL A 1 104 ? -2.760 -2.136 2.692 1.00 87.69 104 VAL A C 1
ATOM 826 O O . VAL A 1 104 ? -3.704 -2.776 3.168 1.00 87.69 104 VAL A O 1
ATOM 829 N N . VAL A 1 105 ? -1.849 -1.518 3.438 1.00 89.19 105 VAL A N 1
ATOM 830 C CA . VAL A 1 105 ? -1.963 -1.370 4.890 1.00 89.19 105 VAL A CA 1
ATOM 831 C C . VAL A 1 105 ? -2.515 0.027 5.157 1.00 89.19 105 VAL A C 1
ATOM 833 O O . VAL A 1 105 ? -1.848 1.024 4.886 1.00 89.19 105 VAL A O 1
ATOM 836 N N . SER A 1 106 ? -3.747 0.093 5.659 1.00 88.94 1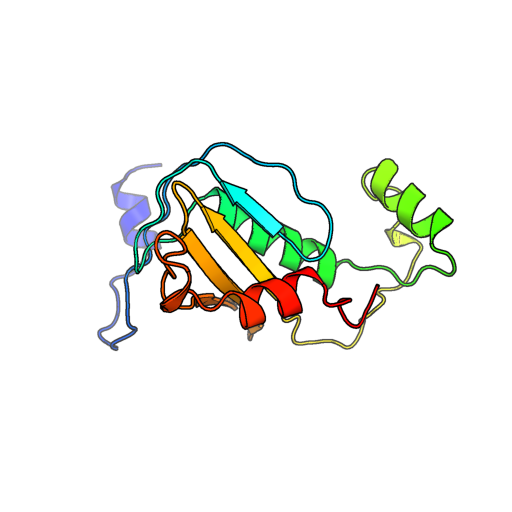06 SER A N 1
ATOM 837 C CA . SER A 1 106 ? -4.417 1.346 6.008 1.00 88.94 106 SER A CA 1
ATOM 838 C C . SER A 1 106 ? -4.306 1.589 7.506 1.00 88.94 106 SER A C 1
ATOM 840 O O . SER A 1 106 ? -4.835 0.799 8.289 1.00 88.94 106 SER A O 1
ATOM 842 N N . CYS A 1 107 ? -3.633 2.666 7.894 1.00 86.56 107 CYS A N 1
ATOM 843 C CA . CYS A 1 107 ? -3.513 3.159 9.259 1.00 86.56 107 CYS A CA 1
ATOM 844 C C . CYS A 1 107 ? -4.362 4.430 9.395 1.00 86.56 107 CYS A C 1
ATOM 846 O O . CYS A 1 107 ? -4.187 5.388 8.647 1.00 86.56 107 CYS A O 1
ATOM 848 N N . VAL A 1 108 ? -5.292 4.450 10.344 1.00 82.19 108 VAL A N 1
ATOM 849 C CA . VAL A 1 108 ? -6.315 5.495 10.473 1.00 82.19 108 VAL A CA 1
ATOM 850 C C . VAL A 1 108 ? -6.470 5.950 11.922 1.00 82.19 108 VAL A C 1
ATOM 852 O O . VAL A 1 108 ? -6.288 5.175 12.864 1.00 82.19 108 VAL A O 1
ATOM 855 N N . MET A 1 109 ? -6.809 7.219 12.132 1.00 72.56 109 MET A N 1
ATOM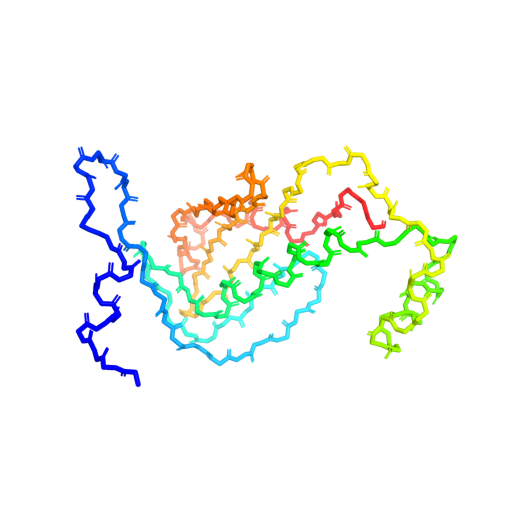 856 C CA . MET A 1 109 ? -6.955 7.777 13.479 1.00 72.56 109 MET A CA 1
ATOM 857 C C . MET A 1 109 ? -8.180 7.224 14.244 1.00 72.56 109 MET A C 1
ATOM 859 O O . MET A 1 109 ? -9.193 6.863 13.637 1.00 72.56 109 MET A O 1
ATOM 863 N N . PRO A 1 110 ? -8.131 7.198 15.594 1.00 63.56 110 PRO A N 1
ATOM 864 C CA . PRO A 1 110 ? -7.010 7.644 16.431 1.00 63.56 110 PRO A CA 1
ATOM 865 C C . PRO A 1 110 ? -5.914 6.593 16.677 1.00 63.56 110 PRO A C 1
ATOM 867 O O . PRO A 1 110 ? -4.874 6.969 17.202 1.00 63.56 110 PRO A O 1
ATOM 870 N N . GLN A 1 111 ? -6.121 5.322 16.314 1.00 84.06 111 GLN A N 1
ATOM 871 C CA . GLN A 1 111 ? -5.183 4.199 16.515 1.00 84.06 111 GLN A CA 1
ATOM 872 C C . GLN A 1 111 ? -5.758 2.919 15.887 1.00 84.06 111 GLN A C 1
ATOM 874 O O . GLN A 1 111 ? -5.864 1.884 16.532 1.00 84.06 111 GLN A O 1
ATOM 879 N N . HIS A 1 112 ? -6.219 2.975 14.643 1.00 88.31 112 HIS A N 1
ATOM 880 C CA . HIS A 1 112 ? -6.763 1.795 13.981 1.00 88.31 112 HIS A CA 1
ATOM 881 C C . HIS A 1 112 ? -5.949 1.433 12.753 1.00 88.31 112 HIS A C 1
ATOM 883 O O . HIS A 1 112 ? -5.337 2.290 12.121 1.00 88.31 112 HIS A O 1
ATOM 889 N N . ALA A 1 113 ? -5.962 0.156 12.392 1.00 89.81 113 ALA A N 1
ATOM 890 C CA . ALA A 1 113 ? -5.461 -0.255 11.097 1.00 89.81 113 ALA A CA 1
ATOM 891 C C . ALA A 1 113 ? -6.268 -1.411 10.523 1.00 89.81 113 ALA A C 1
ATOM 893 O O . ALA A 1 113 ? -6.930 -2.164 11.238 1.00 89.81 113 ALA A O 1
ATOM 894 N N . ARG A 1 114 ? -6.213 -1.558 9.206 1.00 91.94 114 ARG A N 1
ATOM 895 C CA . ARG A 1 114 ? -6.792 -2.691 8.489 1.00 91.94 114 ARG A CA 1
ATOM 896 C C . ARG A 1 114 ? -6.012 -2.983 7.225 1.00 91.94 114 ARG A C 1
ATOM 898 O O . ARG A 1 114 ? -5.261 -2.151 6.720 1.00 91.94 114 ARG A O 1
ATOM 905 N N . LEU A 1 115 ? -6.214 -4.190 6.728 1.00 91.56 115 LEU A N 1
ATOM 906 C CA . LEU A 1 115 ? -5.606 -4.677 5.509 1.00 91.56 115 LEU A CA 1
ATOM 907 C C . LEU A 1 115 ? -6.653 -4.695 4.407 1.00 91.56 115 LEU A C 1
ATOM 909 O O . LEU A 1 115 ? -7.773 -5.175 4.606 1.00 91.56 115 LEU A O 1
ATOM 913 N N . PHE A 1 116 ? -6.250 -4.225 3.237 1.00 92.00 116 PHE A N 1
ATOM 914 C CA . PHE A 1 116 ? -6.986 -4.434 2.006 1.00 92.00 116 PHE A CA 1
ATOM 915 C C . PHE A 1 116 ? -6.164 -5.286 1.066 1.00 92.00 116 PHE A C 1
ATOM 917 O O . PHE A 1 116 ? -5.001 -4.982 0.813 1.00 92.00 116 PHE A O 1
ATOM 924 N N . THR A 1 117 ? -6.790 -6.308 0.498 1.00 90.81 117 THR A N 1
ATOM 925 C CA . THR A 1 117 ? -6.276 -6.943 -0.710 1.00 90.81 117 THR A CA 1
ATOM 926 C C . THR A 1 117 ? -7.189 -6.602 -1.866 1.00 90.81 117 THR A C 1
ATOM 928 O O . THR A 1 117 ? -8.413 -6.606 -1.723 1.00 90.81 117 THR A O 1
ATOM 931 N N . ALA A 1 118 ? -6.605 -6.287 -3.012 1.00 90.44 118 ALA A N 1
ATOM 932 C CA . ALA A 1 118 ? -7.365 -6.103 -4.232 1.00 90.44 118 ALA A CA 1
ATOM 933 C C . ALA A 1 118 ? -6.718 -6.846 -5.389 1.00 90.44 118 ALA A C 1
ATOM 935 O O . ALA A 1 118 ? -5.503 -7.008 -5.427 1.00 90.44 118 ALA A O 1
ATOM 936 N N . CYS A 1 119 ? -7.534 -7.322 -6.318 1.00 88.94 119 CYS A N 1
ATOM 937 C CA . CYS A 1 119 ? -7.057 -7.891 -7.568 1.00 88.94 119 CYS A CA 1
ATOM 938 C C . CYS A 1 119 ? -8.055 -7.621 -8.693 1.00 88.94 119 CYS A C 1
ATOM 940 O O . CYS A 1 119 ? -9.260 -7.487 -8.459 1.00 88.94 119 CYS A O 1
ATOM 942 N N . MET A 1 120 ? -7.553 -7.565 -9.927 1.00 85.62 120 MET A N 1
ATOM 943 C CA . MET A 1 120 ? -8.413 -7.674 -11.102 1.00 85.62 120 MET A CA 1
ATOM 944 C C . MET A 1 120 ? -8.774 -9.143 -11.306 1.00 85.62 120 MET A C 1
ATOM 946 O O . MET A 1 120 ? -7.899 -10.002 -11.341 1.00 85.62 120 MET A O 1
ATOM 950 N N . SER A 1 121 ? -10.062 -9.434 -11.447 1.00 83.06 121 SER A N 1
ATOM 951 C CA . SER A 1 121 ? -10.568 -10.748 -11.839 1.00 83.06 121 SER A CA 1
ATOM 952 C C . SER A 1 121 ? -11.726 -10.550 -12.806 1.00 83.06 121 SER A C 1
ATOM 954 O O . SER A 1 121 ? -12.697 -9.875 -12.469 1.00 83.06 121 SER A O 1
ATOM 956 N N . GLN A 1 122 ? -11.621 -11.096 -14.021 1.00 82.88 122 GLN A N 1
ATOM 957 C CA . GLN A 1 122 ? -12.660 -10.979 -15.057 1.00 82.88 122 GLN A CA 1
ATOM 958 C C . GLN A 1 122 ? -13.157 -9.533 -15.251 1.00 82.88 122 GLN A C 1
ATOM 960 O O . GLN A 1 122 ? -14.361 -9.273 -15.227 1.00 82.88 122 GLN A O 1
ATOM 965 N N . TRP A 1 123 ? -12.229 -8.579 -15.393 1.00 81.06 123 TRP A N 1
ATOM 966 C CA . TRP A 1 123 ? -12.522 -7.142 -15.555 1.00 81.06 123 TRP A CA 1
ATOM 967 C C . TRP A 1 123 ? -13.177 -6.456 -14.349 1.00 81.06 123 TRP A C 1
ATOM 969 O O . TRP A 1 123 ? -13.563 -5.292 -14.433 1.00 81.06 123 TRP A O 1
ATOM 979 N N . LYS A 1 124 ? -13.279 -7.143 -13.209 1.00 86.62 124 LYS A N 1
ATOM 980 C CA . LYS A 1 124 ? -13.811 -6.599 -11.959 1.00 86.62 124 LYS A CA 1
ATOM 981 C C . LYS A 1 124 ? -12.682 -6.414 -10.958 1.00 86.62 124 LYS A C 1
ATOM 983 O O . LYS A 1 124 ? -11.875 -7.318 -10.753 1.00 86.62 124 LYS A O 1
ATOM 988 N N . LEU A 1 125 ? -12.663 -5.258 -10.304 1.00 86.31 125 LEU A N 1
ATOM 989 C CA . LEU A 1 125 ? -11.815 -5.033 -9.142 1.00 86.31 125 LEU A CA 1
ATOM 990 C C . LEU A 1 125 ? -12.465 -5.706 -7.931 1.00 86.31 125 LEU A C 1
ATOM 992 O O . LEU A 1 125 ? -13.504 -5.258 -7.443 1.00 86.31 125 LEU A O 1
ATOM 996 N N . VAL A 1 126 ? -11.869 -6.795 -7.459 1.00 90.19 126 VAL A N 1
ATOM 997 C CA . VAL A 1 126 ? -12.320 -7.504 -6.260 1.00 90.19 126 VAL A CA 1
ATOM 998 C C . VAL A 1 126 ? -11.514 -6.988 -5.082 1.00 90.19 126 VAL A C 1
ATOM 1000 O O . VAL A 1 126 ? -10.307 -7.192 -5.035 1.00 90.19 126 VAL A O 1
ATOM 1003 N N . ILE A 1 127 ? -12.184 -6.341 -4.129 1.00 91.62 127 ILE A N 1
ATOM 1004 C CA . ILE A 1 127 ? -11.568 -5.816 -2.906 1.00 91.62 127 ILE A CA 1
ATOM 1005 C C . ILE A 1 127 ? -12.004 -6.685 -1.733 1.00 91.62 127 ILE A C 1
ATOM 1007 O O . ILE A 1 127 ? -13.193 -6.945 -1.543 1.00 91.62 127 ILE A O 1
ATOM 1011 N N . ARG A 1 128 ? -11.041 -7.119 -0.926 1.00 91.81 128 ARG A N 1
ATOM 1012 C CA . ARG A 1 128 ? -11.272 -7.785 0.352 1.00 91.81 128 ARG A CA 1
ATOM 1013 C C . ARG A 1 128 ? -10.696 -6.918 1.453 1.00 91.81 128 ARG A C 1
ATOM 1015 O O . ARG A 1 128 ? -9.582 -6.415 1.344 1.00 91.81 128 ARG A O 1
ATOM 1022 N N . GLN A 1 129 ? -11.466 -6.774 2.516 1.00 91.94 129 GLN A N 1
ATOM 1023 C CA . GLN A 1 129 ? -11.117 -5.967 3.669 1.00 91.94 129 GLN A CA 1
ATOM 1024 C C . GLN A 1 129 ? -11.013 -6.878 4.893 1.00 91.94 129 GLN A C 1
ATOM 1026 O O . GLN A 1 129 ? -11.864 -7.747 5.091 1.00 91.94 129 GLN A O 1
ATOM 1031 N N . SER A 1 130 ? -9.988 -6.687 5.721 1.00 92.00 130 SER A N 1
ATOM 1032 C CA . SER A 1 130 ? -9.964 -7.270 7.063 1.00 92.00 130 SER A CA 1
ATOM 1033 C C . SER A 1 130 ? -10.948 -6.556 7.996 1.00 92.00 130 SER A C 1
ATOM 1035 O O . SER A 1 130 ? -11.460 -5.477 7.690 1.00 92.00 130 SER A O 1
ATOM 1037 N N . LYS A 1 131 ? -11.142 -7.097 9.202 1.00 91.06 131 LYS A N 1
ATOM 1038 C CA . LYS A 1 131 ? -11.715 -6.297 10.291 1.00 91.06 131 LYS A CA 1
ATOM 1039 C C . LYS A 1 131 ? -10.847 -5.065 10.577 1.00 91.06 131 LYS A C 1
ATOM 1041 O O . LYS A 1 131 ? -9.647 -5.070 10.274 1.00 91.06 131 LYS A O 1
ATOM 1046 N N . LEU A 1 132 ? -11.442 -4.045 11.180 1.00 90.69 132 LEU A N 1
ATOM 1047 C CA . LEU A 1 132 ? -10.725 -2.907 11.738 1.00 90.69 132 LEU A CA 1
ATOM 1048 C C . LEU A 1 132 ? -10.069 -3.319 13.064 1.00 90.69 132 LEU A C 1
ATOM 1050 O O . LEU A 1 132 ? -10.744 -3.745 13.999 1.00 90.69 132 LEU A O 1
ATOM 1054 N N . TYR A 1 133 ? -8.745 -3.225 13.142 1.00 90.06 133 TYR A N 1
ATOM 1055 C CA . TYR A 1 133 ? -7.984 -3.527 14.352 1.00 90.06 133 TYR A CA 1
ATOM 1056 C C . TYR A 1 133 ? -7.750 -2.250 15.147 1.00 90.06 133 TYR A C 1
ATOM 1058 O O . TYR A 1 133 ? -7.347 -1.246 14.565 1.00 90.06 133 TYR A O 1
ATOM 1066 N N . SER A 1 134 ? -7.978 -2.301 16.460 1.00 88.06 134 SER A N 1
ATOM 1067 C CA . SER A 1 134 ? -7.576 -1.239 17.384 1.00 88.06 134 SER A CA 1
ATOM 1068 C C . SER A 1 134 ? -6.152 -1.487 17.876 1.00 88.06 134 SER A C 1
ATOM 1070 O O . SER A 1 134 ? -5.772 -2.618 18.174 1.00 88.06 134 SER A O 1
ATOM 1072 N N . PHE A 1 135 ? -5.378 -0.411 17.939 1.00 86.94 135 PHE A N 1
ATOM 1073 C CA . PHE A 1 135 ? -4.033 -0.328 18.502 1.00 86.94 135 PHE A CA 1
ATOM 1074 C C . PHE A 1 135 ? -4.014 0.487 19.798 1.00 86.94 135 PHE A C 1
ATOM 1076 O O . PHE A 1 135 ? -2.940 0.785 20.310 1.00 86.94 135 PHE A O 1
ATOM 1083 N N . GLU A 1 136 ? -5.191 0.827 20.331 1.00 84.12 136 GLU A N 1
ATOM 1084 C CA . GLU A 1 136 ? -5.333 1.525 21.612 1.00 84.12 136 GLU A CA 1
ATOM 1085 C C . GLU A 1 136 ? -4.770 0.690 22.769 1.00 84.12 136 GLU A C 1
ATOM 1087 O O . GLU A 1 136 ? -4.076 1.209 23.643 1.00 84.12 136 GLU A O 1
ATOM 1092 N N . TRP A 1 137 ? -4.976 -0.630 22.714 1.00 79.56 137 TRP A N 1
ATOM 1093 C CA . TRP A 1 137 ? -4.469 -1.581 23.699 1.00 79.56 137 TRP A CA 1
ATOM 1094 C C . TRP A 1 137 ? -3.507 -2.564 23.038 1.00 79.56 137 TRP A C 1
ATOM 1096 O O . TRP A 1 137 ? -3.888 -3.380 22.198 1.00 79.56 137 TRP A O 1
ATOM 1106 N N . ARG A 1 138 ? -2.230 -2.485 23.425 1.00 72.19 138 ARG A N 1
ATOM 1107 C CA . ARG A 1 138 ? -1.136 -3.241 22.794 1.00 72.19 138 ARG A CA 1
ATOM 1108 C C . ARG A 1 138 ? -1.336 -4.758 22.839 1.00 72.19 138 ARG A C 1
ATOM 1110 O O . ARG A 1 138 ? -0.946 -5.432 21.892 1.00 72.19 138 ARG A O 1
ATOM 1117 N N . ASP A 1 139 ? -1.943 -5.269 23.905 1.00 76.19 139 ASP A N 1
ATOM 1118 C CA . ASP A 1 139 ? -2.106 -6.711 24.134 1.00 76.19 139 ASP A CA 1
ATOM 1119 C C . ASP A 1 139 ? -3.175 -7.341 23.223 1.00 76.19 139 ASP A C 1
ATOM 1121 O O . ASP A 1 139 ? -3.157 -8.544 22.974 1.00 76.19 139 ASP A O 1
ATOM 1125 N N . GLU A 1 140 ? -4.077 -6.523 22.675 1.00 74.38 140 GLU A N 1
ATOM 1126 C CA . GLU A 1 140 ? -5.142 -6.948 21.758 1.00 74.38 140 GLU A CA 1
ATOM 1127 C C . GLU A 1 140 ? -4.804 -6.646 20.289 1.00 74.38 140 GLU A C 1
ATOM 1129 O O . GLU A 1 140 ? -5.431 -7.173 19.361 1.00 74.38 140 GLU A O 1
ATOM 1134 N N . ALA A 1 141 ? -3.798 -5.799 20.069 1.00 82.19 141 ALA A N 1
ATOM 1135 C CA . ALA A 1 141 ? -3.402 -5.333 18.757 1.00 82.19 141 ALA A CA 1
ATOM 1136 C C . ALA A 1 141 ? -2.484 -6.352 18.062 1.00 82.19 141 ALA A C 1
ATOM 1138 O O . ALA A 1 141 ? -1.496 -6.810 18.643 1.00 82.19 141 ALA A O 1
ATOM 1139 N N . PRO A 1 142 ? -2.718 -6.678 16.778 1.00 87.81 142 PRO A N 1
ATOM 1140 C CA . PRO A 1 142 ? -1.865 -7.590 16.016 1.00 87.81 142 PRO A CA 1
ATOM 1141 C C . PRO A 1 142 ? -0.568 -6.896 15.556 1.00 87.81 142 PRO A C 1
ATOM 1143 O O . PRO A 1 142 ? -0.260 -6.856 14.365 1.00 87.81 142 PRO A O 1
ATOM 1146 N N . VAL A 1 143 ? 0.195 -6.325 16.492 1.00 85.25 143 VAL A N 1
ATOM 1147 C CA . VAL A 1 143 ? 1.380 -5.502 16.207 1.00 85.25 143 VAL A CA 1
ATOM 1148 C C . VAL A 1 143 ? 2.392 -6.267 15.359 1.00 85.25 143 VAL A C 1
ATOM 1150 O O . VAL A 1 143 ? 2.820 -5.756 14.332 1.00 85.25 143 VAL A O 1
ATOM 1153 N N . ASP A 1 144 ? 2.710 -7.513 15.721 1.00 85.81 144 ASP A N 1
ATOM 1154 C CA . ASP A 1 144 ? 3.674 -8.343 14.984 1.00 85.81 144 ASP A CA 1
ATOM 1155 C C . ASP A 1 144 ? 3.264 -8.562 13.515 1.00 85.81 144 ASP A C 1
ATOM 1157 O O . ASP A 1 144 ? 4.105 -8.447 12.625 1.00 85.81 144 ASP A O 1
ATOM 1161 N N . LEU A 1 145 ? 1.971 -8.772 13.231 1.00 86.19 145 LEU A N 1
ATOM 1162 C CA . LEU A 1 145 ? 1.469 -8.899 11.858 1.00 86.19 145 LEU A CA 1
ATOM 1163 C C . LEU A 1 145 ? 1.720 -7.616 11.057 1.00 86.19 145 LEU A C 1
ATOM 1165 O O . LEU A 1 145 ? 2.281 -7.669 9.964 1.00 86.19 145 LEU A O 1
ATOM 1169 N N . PHE A 1 146 ? 1.318 -6.465 11.598 1.00 86.38 146 PHE A N 1
ATOM 1170 C CA . PHE A 1 146 ? 1.449 -5.188 10.895 1.00 86.38 146 PHE A CA 1
ATOM 1171 C C . PHE A 1 146 ? 2.910 -4.758 10.763 1.00 86.38 146 PHE A C 1
ATOM 1173 O O . PHE A 1 146 ? 3.302 -4.287 9.701 1.00 86.38 146 PHE A O 1
ATOM 1180 N N . THR A 1 147 ? 3.743 -4.994 11.778 1.00 83.38 147 THR A N 1
ATOM 1181 C CA . THR A 1 147 ? 5.188 -4.754 11.704 1.00 83.38 147 THR A CA 1
ATOM 1182 C C . THR A 1 147 ? 5.841 -5.620 10.631 1.00 83.38 147 THR A C 1
ATOM 1184 O O . THR A 1 147 ? 6.627 -5.106 9.841 1.00 83.38 147 THR A O 1
ATOM 1187 N N . ARG A 1 148 ? 5.498 -6.911 10.540 1.00 84.50 148 ARG A N 1
ATOM 1188 C CA . ARG A 1 148 ? 6.029 -7.786 9.483 1.00 84.50 148 ARG A CA 1
ATOM 1189 C C . ARG A 1 148 ? 5.622 -7.323 8.095 1.00 84.50 148 ARG A C 1
ATOM 1191 O O . ARG A 1 148 ? 6.462 -7.338 7.207 1.00 84.50 148 ARG A O 1
ATOM 1198 N N . LE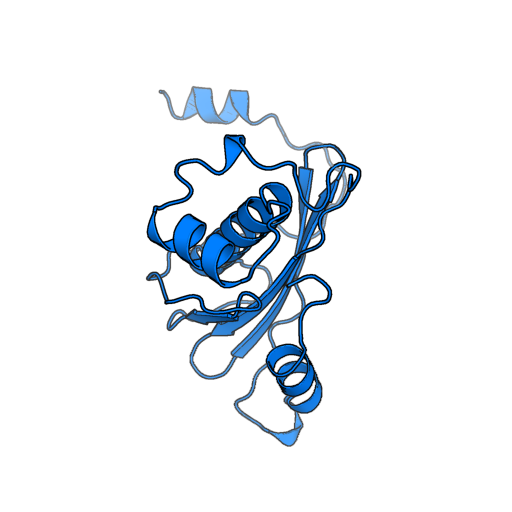U A 1 149 ? 4.374 -6.897 7.907 1.00 81.44 149 LEU A N 1
ATOM 1199 C CA . LEU A 1 149 ? 3.914 -6.358 6.626 1.00 81.44 149 LEU A CA 1
ATOM 1200 C C . LEU A 1 149 ? 4.629 -5.048 6.276 1.00 81.44 149 LEU A C 1
ATOM 1202 O O . LEU A 1 149 ? 5.102 -4.905 5.153 1.00 81.44 149 LEU A O 1
ATOM 1206 N N . PHE A 1 150 ? 4.779 -4.141 7.241 1.00 75.31 150 PHE A N 1
ATOM 1207 C CA . PHE A 1 150 ? 5.449 -2.850 7.059 1.00 75.31 150 PHE A CA 1
ATOM 1208 C C . PHE A 1 150 ? 6.946 -2.988 6.751 1.00 75.31 150 PHE A C 1
ATOM 1210 O O . PHE A 1 150 ? 7.501 -2.246 5.951 1.00 75.31 150 PHE A O 1
ATOM 1217 N N . LEU A 1 151 ? 7.612 -3.960 7.375 1.00 78.50 151 LEU A N 1
ATOM 1218 C CA . LEU A 1 151 ? 9.034 -4.233 7.152 1.00 78.50 151 LEU A CA 1
ATOM 1219 C C . LEU A 1 151 ? 9.283 -5.219 6.005 1.00 78.50 151 LEU A C 1
ATOM 1221 O O . LEU A 1 151 ? 10.438 -5.460 5.644 1.00 78.50 151 LEU A O 1
ATOM 1225 N N . SER A 1 152 ? 8.231 -5.823 5.447 1.00 74.44 152 SER A N 1
ATOM 1226 C CA . SER A 1 152 ? 8.379 -6.753 4.335 1.00 74.44 152 SER A CA 1
ATOM 1227 C C . SER A 1 152 ? 8.839 -6.015 3.082 1.00 74.44 152 SER A C 1
ATOM 1229 O O . SER A 1 152 ? 8.423 -4.894 2.794 1.00 74.44 152 SER A O 1
ATOM 1231 N N . ARG A 1 153 ? 9.702 -6.670 2.304 1.00 63.19 153 ARG A N 1
ATOM 1232 C CA . ARG A 1 153 ? 9.980 -6.238 0.937 1.00 63.19 153 ARG A CA 1
ATOM 1233 C C . ARG A 1 153 ? 8.943 -6.884 0.024 1.00 63.19 153 ARG A C 1
ATOM 1235 O O . ARG A 1 153 ? 8.866 -8.115 0.018 1.00 63.19 153 ARG A O 1
ATOM 1242 N N . PRO A 1 154 ? 8.169 -6.103 -0.746 1.00 58.91 154 PRO A N 1
ATOM 1243 C CA . PRO A 1 154 ? 7.308 -6.671 -1.770 1.00 58.91 154 PRO A CA 1
ATOM 1244 C C . PRO A 1 154 ? 8.163 -7.494 -2.734 1.00 58.91 154 PRO A C 1
ATOM 1246 O O . PRO A 1 154 ? 9.205 -7.028 -3.197 1.00 58.91 154 PRO A O 1
ATOM 1249 N N . LEU A 1 155 ? 7.737 -8.719 -3.035 1.00 49.75 155 LEU A N 1
ATOM 1250 C CA . LEU A 1 155 ? 8.379 -9.528 -4.065 1.00 49.75 155 LEU A CA 1
ATOM 1251 C C . LEU A 1 155 ? 8.050 -8.891 -5.427 1.00 49.75 155 LEU A C 1
ATOM 1253 O O . LEU A 1 155 ? 6.954 -9.081 -5.951 1.00 49.75 155 LEU A O 1
ATOM 1257 N N . GLY A 1 156 ? 8.965 -8.074 -5.960 1.00 47.72 156 GLY A N 1
ATOM 1258 C CA . GLY A 1 156 ? 8.837 -7.474 -7.298 1.00 47.72 156 GLY A CA 1
ATOM 1259 C C . GLY A 1 156 ? 9.219 -5.995 -7.454 1.00 47.72 156 GLY A C 1
ATOM 1260 O O . GLY A 1 156 ? 8.779 -5.383 -8.428 1.00 47.72 156 GLY A O 1
ATOM 1261 N N . LEU A 1 157 ? 9.999 -5.409 -6.535 1.00 41.31 157 LEU A N 1
ATOM 1262 C CA . LEU A 1 157 ? 10.679 -4.116 -6.732 1.00 41.31 157 LEU A CA 1
ATOM 1263 C C . LEU A 1 157 ? 12.176 -4.323 -6.975 1.00 41.31 157 LEU A C 1
ATOM 1265 O O . LEU A 1 157 ? 12.790 -5.083 -6.200 1.00 41.31 157 LEU A O 1
#

pLDDT: mean 73.44, std 20.04, range [28.08, 92.75]

Organism: Aspergillus brasiliensis (strain CBS 101740 / IMI 381727 / IBT 21946) (NCBI:txid767769)

Radius of gyration: 18.43 Å; chains: 1; bounding box: 53×27×49 Å

Foldseek 3Di:
DDPVVVVVVVDDDDPDDDPADEAEAEFDEDDADPLGEAEGADDDDWRYAYPNRVVSVVVQQVCLQLAFDDPDPVVVVVCVVVVNPPS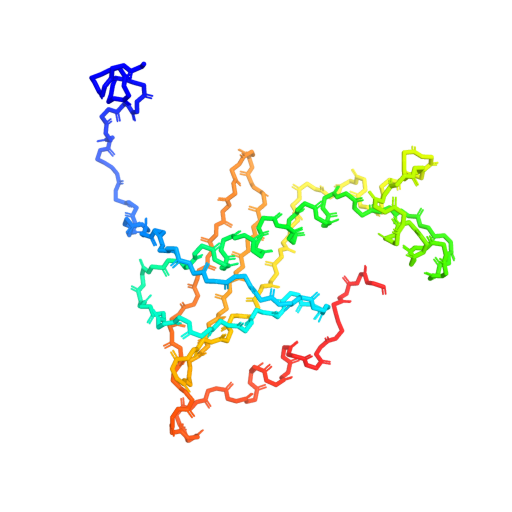VVTHHPCNPDPKDWGKHWYAYPDAKIKIWIWIDDPNDIDIDIDGIAGPPDVVRGPVVVVVCVVPDDPPPD